Protein AF-A0A8S2ZS36-F1 (afdb_monomer_lite)

Structure (mmCIF, N/CA/C/O backbone):
data_AF-A0A8S2ZS36-F1
#
_entry.id   AF-A0A8S2ZS36-F1
#
loop_
_atom_site.group_PDB
_atom_site.id
_atom_site.type_symbol
_atom_site.label_atom_id
_atom_site.label_alt_id
_atom_site.label_comp_id
_atom_site.label_asym_id
_atom_site.label_entity_id
_atom_site.label_seq_id
_atom_site.pdbx_PDB_ins_code
_atom_site.Cartn_x
_atom_site.Cartn_y
_atom_site.Cartn_z
_atom_site.occupancy
_atom_site.B_iso_or_equiv
_atom_site.auth_seq_id
_atom_site.auth_comp_id
_atom_site.auth_asym_id
_atom_site.auth_atom_id
_atom_site.pdbx_PDB_model_num
ATOM 1 N N . LEU A 1 1 ? -9.353 13.713 13.910 1.00 89.38 1 LEU A N 1
ATOM 2 C CA . LEU A 1 1 ? -10.722 13.555 14.460 1.00 89.38 1 LEU A CA 1
ATOM 3 C C . LEU A 1 1 ? -10.864 12.266 15.263 1.00 89.38 1 LEU A C 1
ATOM 5 O O . LEU A 1 1 ? -11.074 12.385 16.458 1.00 89.38 1 LEU A O 1
ATOM 9 N N . LYS A 1 2 ? -10.659 11.074 14.677 1.00 91.50 2 LYS A N 1
ATOM 10 C CA . LYS A 1 2 ? -10.652 9.797 15.426 1.00 91.50 2 LYS A CA 1
ATOM 11 C C . LYS A 1 2 ? -9.723 9.829 16.646 1.00 91.50 2 LYS A C 1
ATOM 13 O O . LYS A 1 2 ? -10.188 9.653 17.760 1.00 91.50 2 LYS A O 1
ATOM 18 N N . TYR A 1 3 ? -8.454 10.186 16.428 1.00 92.44 3 TYR A N 1
ATOM 19 C CA . TYR A 1 3 ? -7.465 10.333 17.503 1.00 92.44 3 TYR A CA 1
ATOM 20 C C . TYR A 1 3 ? -7.898 11.319 18.602 1.00 92.44 3 TYR A C 1
ATOM 22 O O . TYR A 1 3 ? -7.757 11.022 19.779 1.00 92.44 3 TYR A O 1
ATOM 30 N N . LEU A 1 4 ? -8.471 12.475 18.233 1.00 91.38 4 LEU A N 1
ATOM 31 C CA . LEU A 1 4 ? -8.959 13.463 19.208 1.00 91.38 4 LEU A CA 1
ATOM 32 C C . LEU A 1 4 ? -10.095 12.888 20.067 1.00 91.38 4 LEU A C 1
ATOM 34 O O . LEU A 1 4 ? -10.080 13.025 21.282 1.00 91.38 4 LEU A O 1
ATOM 38 N N . GLN A 1 5 ? -11.032 12.161 19.454 1.00 88.00 5 GLN A N 1
ATOM 39 C CA . GLN A 1 5 ? -12.089 11.475 20.193 1.00 88.00 5 GLN A CA 1
ATOM 40 C C . GLN A 1 5 ? -11.532 10.385 21.120 1.00 88.00 5 GLN A C 1
ATOM 42 O O . GLN A 1 5 ? -11.992 10.258 22.248 1.00 88.00 5 GLN A O 1
ATOM 47 N N . GLU A 1 6 ? -10.532 9.624 20.674 1.00 88.50 6 GLU A N 1
ATOM 48 C CA . GLU A 1 6 ? -9.881 8.591 21.489 1.00 88.50 6 GLU A CA 1
ATOM 49 C C . GLU A 1 6 ? -9.167 9.172 22.718 1.00 88.50 6 GLU A C 1
ATOM 51 O O . GLU A 1 6 ? -9.127 8.516 23.759 1.00 88.50 6 GLU A O 1
ATOM 56 N N . ILE A 1 7 ? -8.621 10.390 22.636 1.00 90.19 7 ILE A N 1
ATOM 57 C CA . ILE A 1 7 ? -7.961 11.032 23.783 1.00 90.19 7 ILE A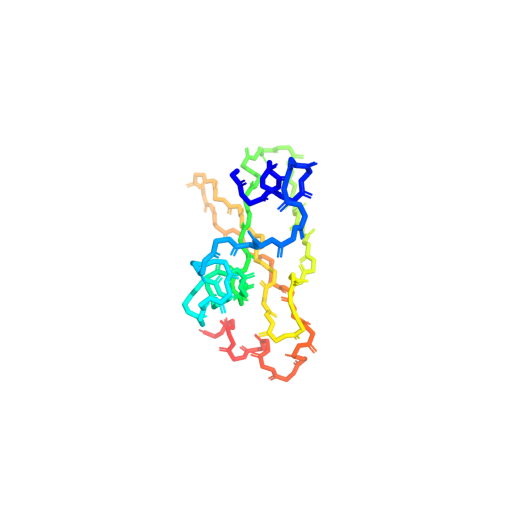 CA 1
ATOM 58 C C . ILE A 1 7 ? -8.932 11.812 24.684 1.00 90.19 7 ILE A C 1
ATOM 60 O O . ILE A 1 7 ? -8.708 11.846 25.890 1.00 90.19 7 ILE A O 1
ATOM 64 N N . GLU A 1 8 ? -10.003 12.400 24.139 1.00 87.06 8 GLU A N 1
ATOM 65 C CA . GLU A 1 8 ? -10.965 13.228 24.889 1.00 87.06 8 GLU A CA 1
ATOM 66 C C . GLU A 1 8 ? -12.134 12.425 25.478 1.00 87.06 8 GLU A C 1
ATOM 68 O O . GLU A 1 8 ? -12.608 12.735 26.569 1.00 87.06 8 GLU A O 1
ATOM 73 N N . ASN A 1 9 ? -12.620 11.399 24.772 1.00 76.50 9 ASN A N 1
ATOM 74 C CA . ASN A 1 9 ? -13.809 10.640 25.153 1.00 76.50 9 ASN A CA 1
ATOM 75 C C . ASN A 1 9 ? -13.672 9.155 24.770 1.00 76.50 9 ASN A C 1
ATOM 77 O O . ASN A 1 9 ? -14.247 8.671 23.790 1.00 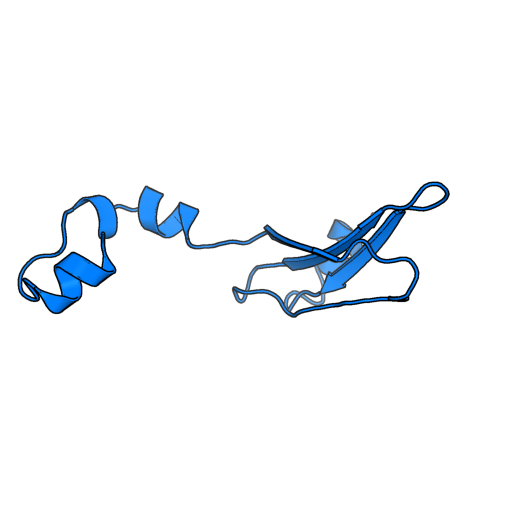76.50 9 ASN A O 1
ATOM 81 N N . ARG A 1 10 ? -12.890 8.428 25.581 1.00 67.44 10 ARG A N 1
ATOM 82 C CA . ARG A 1 10 ? -12.533 7.010 25.378 1.00 67.44 10 ARG A CA 1
ATOM 83 C C . ARG A 1 10 ? -13.723 6.048 25.317 1.00 67.44 10 ARG A C 1
ATOM 85 O O . ARG A 1 10 ? -13.558 4.937 24.824 1.00 67.44 10 ARG A O 1
ATOM 92 N N . GLU A 1 11 ? -14.894 6.433 25.822 1.00 71.06 11 GLU A N 1
ATOM 93 C CA . GLU A 1 11 ? -15.992 5.490 26.071 1.00 71.06 11 GLU A CA 1
ATOM 94 C C . GLU A 1 11 ? -16.915 5.255 24.868 1.00 71.06 11 GLU A C 1
ATOM 96 O O . GLU A 1 11 ? -17.659 4.273 24.854 1.00 71.06 11 GLU A O 1
ATOM 101 N N . LYS A 1 12 ? -16.875 6.099 23.825 1.00 78.50 12 LYS A N 1
ATOM 102 C CA . LYS A 1 12 ? -17.714 5.880 22.637 1.00 78.50 12 LYS A CA 1
ATOM 103 C C . LYS A 1 12 ? -17.103 6.482 21.378 1.00 78.50 12 LYS A C 1
ATOM 105 O O . LYS A 1 12 ? -17.257 7.678 21.144 1.00 78.50 12 LYS A O 1
ATOM 110 N N . LEU A 1 13 ? -16.458 5.657 20.543 1.00 87.94 13 LEU A N 1
ATOM 111 C CA . LEU A 1 13 ? -16.079 6.051 19.179 1.00 87.94 13 LEU A CA 1
ATOM 112 C C . LEU A 1 13 ? -17.327 6.423 18.366 1.00 87.94 13 LEU A C 1
ATOM 114 O O . LEU A 1 13 ? -18.391 5.819 18.513 1.00 87.94 13 LEU A O 1
ATOM 118 N N . HIS A 1 14 ? -17.192 7.407 17.476 1.00 92.12 14 HIS A N 1
ATOM 119 C CA . HIS A 1 14 ? -18.252 7.739 16.533 1.00 92.12 14 HIS A CA 1
ATOM 120 C C . HIS A 1 14 ? -18.521 6.531 15.610 1.00 92.12 14 HIS A C 1
ATOM 122 O O . HIS A 1 14 ? -17.549 5.942 15.128 1.00 92.12 14 HIS A O 1
ATOM 128 N N . PRO A 1 15 ? -19.791 6.181 15.307 1.00 93.56 15 PRO A N 1
ATOM 129 C CA . PRO A 1 15 ? -20.134 4.974 14.540 1.00 93.56 15 PRO A CA 1
ATOM 130 C C . PRO A 1 15 ? -19.397 4.838 13.202 1.00 93.56 15 PRO A C 1
ATOM 132 O O . PRO A 1 15 ? -18.970 3.745 12.841 1.00 93.56 15 PRO A O 1
ATOM 135 N N . ILE A 1 16 ? -19.132 5.968 12.535 1.00 95.00 16 ILE A N 1
ATOM 136 C CA . ILE A 1 16 ? -18.360 6.008 11.282 1.00 95.00 16 ILE A CA 1
ATOM 137 C C . ILE A 1 16 ? -17.027 5.255 11.371 1.00 95.00 16 ILE A C 1
ATOM 139 O O . ILE A 1 16 ? -16.618 4.631 10.406 1.00 95.00 16 ILE A O 1
ATOM 143 N N . TYR A 1 17 ? -16.349 5.280 12.522 1.00 93.19 17 TYR A N 1
ATOM 144 C CA . TYR A 1 17 ? -15.044 4.641 12.687 1.00 93.19 17 TYR A CA 1
ATOM 145 C C . TYR A 1 17 ? -15.130 3.124 12.878 1.00 93.19 17 TYR A C 1
ATOM 147 O O . TYR A 1 17 ? -14.117 2.437 12.748 1.00 93.19 17 TYR A O 1
ATOM 155 N N . THR A 1 18 ? -16.318 2.609 13.199 1.00 92.06 18 THR A N 1
ATOM 156 C CA . THR A 1 18 ? -16.604 1.173 13.300 1.00 92.06 18 THR A CA 1
ATOM 157 C C . THR A 1 18 ? -17.265 0.616 12.043 1.00 92.06 18 THR A C 1
ATOM 159 O O . THR A 1 18 ? -17.273 -0.599 11.860 1.00 92.06 18 THR A O 1
ATOM 162 N N . ASP A 1 19 ? -17.773 1.478 11.160 1.00 96.62 19 ASP A N 1
ATOM 163 C CA . ASP A 1 19 ? -18.455 1.066 9.939 1.00 96.62 19 ASP A CA 1
ATOM 164 C C . ASP A 1 19 ? -17.512 0.347 8.964 1.00 96.62 19 ASP A C 1
ATOM 166 O O . ASP A 1 19 ? -16.349 0.717 8.772 1.00 96.62 19 ASP A O 1
ATOM 170 N N . LYS A 1 20 ? -18.040 -0.676 8.283 1.00 97.69 20 LYS A N 1
ATOM 171 C CA . LYS A 1 20 ? -17.275 -1.500 7.334 1.00 97.69 20 LYS A CA 1
ATOM 172 C C . LYS A 1 20 ? -16.585 -0.680 6.226 1.00 97.69 20 LYS A C 1
ATOM 174 O O . LYS A 1 20 ? -15.405 -0.927 5.997 1.00 97.69 20 LYS A O 1
ATOM 179 N N . PRO A 1 21 ? -17.227 0.314 5.576 1.00 97.94 21 PRO A N 1
ATOM 180 C CA . PRO A 1 21 ? -16.556 1.138 4.568 1.00 97.94 21 PRO A CA 1
ATOM 181 C C . PRO A 1 21 ? -15.354 1.918 5.114 1.00 97.94 21 PRO A C 1
ATOM 183 O O . PRO A 1 21 ? -14.351 2.057 4.418 1.00 97.94 21 PRO A O 1
ATOM 186 N N . TYR A 1 22 ? -15.419 2.388 6.366 1.00 97.25 22 TYR A N 1
ATOM 187 C CA . TYR A 1 22 ? -14.292 3.065 7.007 1.00 97.25 22 TYR A CA 1
ATOM 188 C C . TYR A 1 22 ? -13.131 2.103 7.272 1.00 97.25 22 TYR A C 1
ATOM 190 O O . TYR A 1 22 ? -11.973 2.473 7.120 1.00 97.25 22 TYR A O 1
ATOM 198 N N . GLN A 1 23 ? -13.406 0.849 7.628 1.00 96.62 23 GLN A N 1
ATOM 199 C CA . GLN A 1 23 ? -12.351 -0.161 7.731 1.00 96.62 23 GLN A CA 1
ATOM 200 C C . GLN A 1 23 ? -11.737 -0.452 6.354 1.00 96.62 23 GLN A C 1
ATOM 202 O O . GLN A 1 23 ? -10.518 -0.457 6.220 1.00 96.62 23 GLN A O 1
ATOM 207 N N . SER A 1 24 ? -12.569 -0.608 5.318 1.00 97.25 24 SER A N 1
ATOM 208 C CA . SER A 1 24 ? -12.114 -0.886 3.951 1.00 97.25 24 SER A CA 1
ATOM 209 C C . SER A 1 24 ? -11.240 0.224 3.367 1.00 97.25 24 SER A C 1
ATOM 211 O O . SER A 1 24 ? -10.222 -0.085 2.763 1.00 97.25 24 SER A O 1
ATOM 213 N N . ILE A 1 25 ? -11.581 1.502 3.573 1.00 97.19 25 ILE A N 1
ATOM 214 C CA . ILE A 1 25 ? -10.764 2.612 3.049 1.00 97.19 25 ILE A CA 1
ATOM 215 C C . ILE A 1 25 ? -9.398 2.729 3.749 1.00 97.19 25 ILE A C 1
ATOM 217 O O . ILE A 1 25 ? -8.479 3.316 3.190 1.00 97.19 25 ILE A O 1
ATOM 221 N N . ASN A 1 26 ? -9.251 2.169 4.956 1.00 97.62 26 ASN A N 1
ATOM 222 C CA . ASN A 1 26 ? -7.980 2.129 5.688 1.00 97.62 26 ASN A CA 1
ATOM 223 C C . ASN A 1 26 ? -7.191 0.822 5.467 1.00 97.62 26 ASN A C 1
ATOM 225 O O . ASN A 1 26 ? -6.060 0.709 5.936 1.00 97.62 26 ASN A O 1
ATOM 229 N N . HIS A 1 27 ? -7.760 -0.157 4.755 1.00 98.06 27 HIS A N 1
ATOM 230 C CA . HIS A 1 27 ? -7.069 -1.376 4.329 1.00 98.06 27 HIS A CA 1
ATOM 231 C C . HIS A 1 27 ? -6.466 -1.163 2.937 1.00 98.06 27 HIS A C 1
ATOM 233 O O . HIS A 1 27 ? -7.035 -1.538 1.911 1.00 98.06 27 HIS A O 1
ATOM 239 N N . THR A 1 28 ? -5.324 -0.481 2.895 1.00 98.00 28 THR A N 1
ATOM 240 C CA . THR A 1 28 ? -4.698 -0.024 1.648 1.00 98.00 28 THR A CA 1
ATOM 241 C C . THR A 1 28 ? -3.953 -1.160 0.939 1.00 98.00 28 THR A C 1
ATOM 243 O O . THR A 1 28 ? -2.748 -1.327 1.117 1.00 98.00 28 THR A O 1
ATOM 246 N N . ILE A 1 29 ? -4.666 -1.921 0.100 1.00 97.19 29 ILE A N 1
ATOM 247 C CA . ILE A 1 29 ? -4.088 -2.987 -0.746 1.00 97.19 29 ILE A CA 1
ATOM 248 C C . ILE A 1 29 ? -3.045 -2.419 -1.716 1.00 97.19 29 ILE A C 1
ATOM 250 O O . ILE A 1 29 ? -2.009 -3.036 -1.932 1.00 97.19 29 ILE A O 1
ATOM 254 N N . LEU A 1 30 ? -3.288 -1.235 -2.284 1.00 96.94 30 LEU A N 1
ATOM 255 C CA . LEU A 1 30 ? -2.357 -0.556 -3.189 1.00 96.94 30 LEU A CA 1
ATOM 256 C C . LEU A 1 30 ? -1.759 0.660 -2.485 1.00 96.94 30 LEU A C 1
ATOM 258 O O . LEU A 1 30 ? -2.334 1.747 -2.511 1.00 96.94 30 LEU A O 1
ATOM 262 N N . SER A 1 31 ? -0.612 0.479 -1.834 1.00 97.81 31 SER A N 1
ATOM 263 C CA . SER A 1 31 ? 0.097 1.584 -1.191 1.00 97.81 31 SER A CA 1
ATOM 264 C C . SER A 1 31 ? 1.149 2.125 -2.144 1.00 97.81 31 SER A C 1
ATOM 266 O O . SER A 1 31 ? 2.074 1.403 -2.504 1.00 97.81 31 SER A O 1
ATOM 268 N N . THR A 1 32 ? 1.028 3.394 -2.541 1.00 97.12 32 THR A N 1
ATOM 269 C CA . THR A 1 32 ? 1.926 4.027 -3.518 1.00 97.12 32 THR A CA 1
ATOM 270 C C . THR A 1 32 ? 2.711 5.179 -2.905 1.00 97.12 32 THR A C 1
ATOM 272 O O . THR A 1 32 ? 2.146 5.969 -2.148 1.00 97.12 32 THR A O 1
ATOM 275 N N . SER A 1 33 ? 3.970 5.354 -3.299 1.00 95.19 33 SER A N 1
ATOM 276 C CA . SER A 1 33 ? 4.697 6.606 -3.072 1.00 95.19 33 SER A CA 1
ATOM 277 C C . SER A 1 33 ? 5.635 6.924 -4.233 1.00 95.19 33 SER A C 1
ATOM 279 O O . SER A 1 33 ? 6.042 6.038 -4.985 1.00 95.19 33 SER A O 1
ATOM 281 N N . THR A 1 34 ? 5.966 8.204 -4.381 1.00 93.62 34 THR A N 1
ATOM 282 C CA . THR A 1 34 ? 6.954 8.667 -5.352 1.00 93.62 34 THR A CA 1
ATOM 283 C C . THR A 1 34 ? 7.998 9.524 -4.677 1.00 93.62 34 THR A C 1
ATOM 285 O O . THR A 1 34 ? 7.709 10.251 -3.724 1.00 93.62 34 THR A O 1
ATOM 288 N N . VAL A 1 35 ? 9.217 9.439 -5.196 1.00 82.50 35 VAL A N 1
ATOM 289 C CA . VAL A 1 35 ? 10.310 10.329 -4.836 1.00 82.50 35 VAL A CA 1
ATOM 290 C C . VAL A 1 35 ? 10.955 10.810 -6.131 1.00 82.50 35 VAL A C 1
ATOM 292 O O . VAL A 1 35 ? 11.897 10.211 -6.640 1.00 82.50 35 VAL A O 1
ATOM 295 N N . ALA A 1 36 ? 10.409 11.888 -6.691 1.00 80.06 36 ALA A N 1
ATOM 296 C CA . ALA A 1 36 ? 10.900 12.480 -7.929 1.00 80.06 36 ALA A CA 1
ATOM 297 C C . ALA A 1 36 ? 12.165 13.310 -7.657 1.00 80.06 36 ALA A C 1
ATOM 299 O O . ALA A 1 36 ? 12.098 14.465 -7.236 1.00 80.06 36 ALA A O 1
ATOM 300 N N . SER A 1 37 ? 13.336 12.708 -7.865 1.00 83.56 37 SER A N 1
ATOM 301 C CA . SER A 1 37 ? 14.626 13.392 -7.769 1.00 83.56 37 SER A CA 1
ATOM 302 C C . SER A 1 37 ? 15.645 12.758 -8.706 1.00 83.56 37 SER A C 1
ATOM 304 O O . SER A 1 37 ? 15.854 11.549 -8.665 1.00 83.56 37 SER A O 1
ATOM 306 N N . LYS A 1 38 ? 16.371 13.590 -9.465 1.00 80.94 38 LYS A N 1
ATOM 307 C CA . LYS A 1 38 ? 17.482 13.153 -10.335 1.00 80.94 38 LYS A CA 1
ATOM 308 C C . LYS A 1 38 ? 18.682 12.599 -9.549 1.00 80.94 38 LYS A C 1
ATOM 310 O O . LYS A 1 38 ? 19.642 12.118 -10.139 1.00 80.94 38 LYS A O 1
ATOM 315 N N . HIS A 1 39 ? 18.652 12.693 -8.220 1.00 87.31 39 HIS A N 1
ATOM 316 C CA . HIS A 1 39 ? 19.702 12.192 -7.331 1.00 87.31 39 HIS A CA 1
ATOM 317 C C . HIS A 1 39 ? 19.345 10.857 -6.670 1.00 87.31 39 HIS A C 1
ATOM 319 O O . HIS A 1 39 ? 20.140 10.335 -5.891 1.00 87.31 39 HIS A O 1
ATOM 325 N N . ILE A 1 40 ? 18.158 10.312 -6.946 1.00 84.94 40 ILE A N 1
ATOM 326 C CA . ILE A 1 40 ? 17.677 9.064 -6.358 1.00 84.94 40 ILE A CA 1
ATOM 327 C C . ILE A 1 40 ? 17.482 8.059 -7.487 1.00 84.94 40 ILE A C 1
ATOM 329 O O . ILE A 1 40 ? 16.617 8.229 -8.335 1.00 84.94 40 ILE A O 1
ATOM 333 N N . ALA A 1 41 ? 18.310 7.014 -7.494 1.00 83.88 41 ALA A N 1
ATOM 334 C CA . ALA A 1 41 ? 18.282 5.991 -8.537 1.00 83.88 41 ALA A CA 1
ATOM 335 C C . ALA A 1 41 ? 17.118 5.000 -8.366 1.00 83.88 41 ALA A C 1
ATOM 337 O O . ALA A 1 41 ? 16.556 4.526 -9.347 1.00 83.88 41 ALA A O 1
ATOM 338 N N . ALA A 1 42 ? 16.770 4.673 -7.120 1.00 85.56 42 ALA A N 1
ATOM 339 C CA . ALA A 1 42 ? 15.649 3.809 -6.775 1.00 85.56 42 ALA A CA 1
ATOM 340 C C . ALA A 1 42 ? 15.235 4.039 -5.316 1.00 85.56 42 ALA A C 1
ATOM 342 O O . ALA A 1 42 ? 16.047 4.436 -4.478 1.00 85.56 42 ALA A O 1
ATOM 343 N N . GLY A 1 43 ? 13.975 3.745 -5.010 1.00 89.44 43 GLY A N 1
ATOM 344 C CA . GLY A 1 43 ? 13.428 3.708 -3.659 1.00 89.44 43 GLY A CA 1
ATOM 345 C C . GLY A 1 43 ? 12.379 2.606 -3.565 1.00 89.44 43 GLY A C 1
ATOM 346 O O . GLY A 1 43 ? 11.819 2.197 -4.579 1.00 89.44 43 GLY A O 1
ATOM 347 N N . GLY A 1 44 ? 12.129 2.104 -2.360 1.00 93.12 44 GLY A N 1
ATOM 348 C CA . GLY A 1 44 ? 11.190 1.010 -2.149 1.00 93.12 44 GLY A CA 1
ATOM 349 C C . GLY A 1 44 ? 10.735 0.916 -0.701 1.00 93.12 44 GLY A C 1
ATOM 350 O O . GLY A 1 44 ? 11.418 1.374 0.214 1.00 93.12 44 GLY A O 1
ATOM 351 N N . PHE A 1 45 ? 9.565 0.323 -0.508 1.00 96.69 45 PHE A N 1
ATOM 352 C CA . PHE A 1 45 ? 8.979 0.027 0.794 1.00 96.69 45 PHE A CA 1
ATOM 353 C C . PHE A 1 45 ? 8.142 -1.251 0.673 1.00 96.69 45 PHE A C 1
ATOM 355 O O . PHE A 1 45 ? 7.724 -1.616 -0.427 1.00 96.69 45 PHE A O 1
ATOM 362 N N . GLY A 1 46 ? 7.944 -1.959 1.787 1.00 96.25 46 GLY A N 1
ATOM 363 C CA . GLY A 1 46 ? 7.090 -3.149 1.835 1.00 96.25 46 GLY A CA 1
ATOM 364 C C . GLY A 1 46 ? 5.595 -2.801 1.789 1.00 96.25 46 GLY A C 1
ATOM 365 O O . GLY A 1 46 ? 5.232 -1.648 2.028 1.00 96.25 46 GLY A O 1
ATOM 366 N N . PRO A 1 47 ? 4.705 -3.774 1.542 1.00 97.38 47 PRO A N 1
ATOM 367 C CA . PRO A 1 47 ? 3.265 -3.568 1.679 1.00 97.38 47 PRO A CA 1
ATOM 368 C C . PRO A 1 47 ? 2.874 -3.116 3.093 1.00 97.38 47 PRO A C 1
ATOM 370 O O . PRO A 1 47 ? 3.483 -3.537 4.077 1.00 97.38 47 PRO A O 1
ATOM 373 N N . VAL A 1 48 ? 1.815 -2.308 3.199 1.00 97.88 48 VAL A N 1
ATOM 374 C CA . VAL A 1 48 ? 1.256 -1.846 4.490 1.00 97.88 48 VAL A CA 1
ATOM 375 C C . VAL A 1 48 ? 0.218 -2.807 5.085 1.00 97.88 48 VAL A C 1
ATOM 377 O O . VAL A 1 48 ? -0.192 -2.640 6.231 1.00 97.88 48 VAL A O 1
ATOM 380 N N . VAL A 1 49 ? -0.189 -3.820 4.314 1.00 97.44 49 VAL A N 1
ATOM 381 C CA . VAL A 1 49 ? -1.084 -4.918 4.709 1.00 97.44 49 VAL A CA 1
ATOM 382 C C . VAL A 1 49 ? -0.578 -6.237 4.110 1.00 97.44 49 VAL A C 1
ATOM 384 O O . VAL A 1 49 ? 0.142 -6.233 3.111 1.00 97.44 49 VAL A O 1
ATOM 387 N N . ASN A 1 50 ? -0.936 -7.371 4.717 1.00 96.38 50 ASN A N 1
ATOM 388 C CA . ASN A 1 50 ? -0.407 -8.693 4.340 1.00 96.38 50 ASN A CA 1
ATOM 389 C C . ASN A 1 50 ? -0.796 -9.137 2.919 1.00 96.38 50 ASN A C 1
ATOM 391 O O . ASN A 1 50 ? -0.047 -9.859 2.271 1.00 96.38 50 ASN A O 1
ATOM 395 N N . ASP A 1 51 ? -1.961 -8.709 2.447 1.00 96.06 51 ASP A N 1
ATOM 396 C CA . ASP A 1 51 ? -2.547 -9.002 1.138 1.00 96.06 51 ASP A CA 1
ATOM 397 C C . ASP A 1 51 ? -2.360 -7.848 0.136 1.00 96.06 51 ASP A C 1
ATOM 399 O O . ASP A 1 51 ? -3.122 -7.716 -0.818 1.00 96.06 51 ASP A O 1
ATOM 403 N N . GLY A 1 52 ? -1.369 -6.983 0.371 1.00 96.44 52 GLY A N 1
ATOM 404 C CA . GLY A 1 52 ? -1.158 -5.762 -0.401 1.00 96.44 52 GLY A CA 1
ATOM 405 C C . GLY A 1 52 ? 0.122 -5.725 -1.233 1.00 96.44 52 GLY A C 1
ATOM 406 O O . GLY A 1 52 ? 0.945 -6.648 -1.252 1.00 96.44 52 GLY A O 1
ATOM 407 N N . TYR A 1 53 ? 0.297 -4.574 -1.875 1.00 97.44 53 TYR A N 1
ATOM 408 C CA . TYR A 1 53 ? 1.439 -4.193 -2.688 1.00 97.44 53 TYR A CA 1
ATOM 409 C C . TYR A 1 53 ? 2.024 -2.869 -2.184 1.00 97.44 53 TYR A C 1
ATOM 411 O O . TYR A 1 53 ? 1.294 -1.906 -1.924 1.00 97.44 53 TYR A O 1
ATOM 419 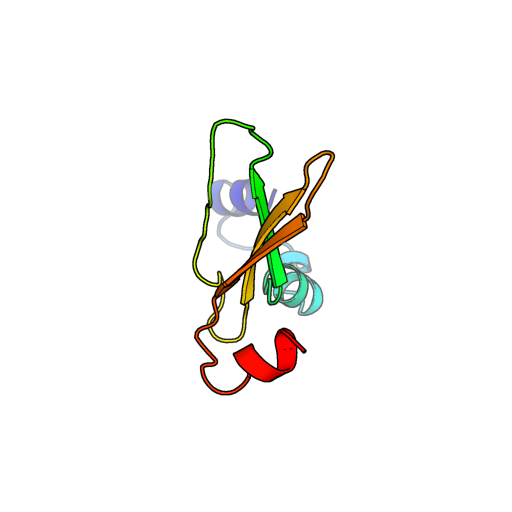N N . GLY A 1 54 ? 3.349 -2.818 -2.062 1.00 97.19 54 GLY A N 1
ATOM 420 C CA . GLY A 1 54 ? 4.100 -1.575 -1.911 1.00 97.19 54 GLY A CA 1
ATOM 421 C C . GLY A 1 54 ? 4.636 -1.148 -3.270 1.00 97.19 54 GLY A C 1
ATOM 422 O O . GLY A 1 54 ? 5.424 -1.875 -3.866 1.00 97.19 54 GLY A O 1
ATOM 423 N N . ILE A 1 55 ? 4.196 0.002 -3.778 1.00 96.38 55 ILE A N 1
ATOM 424 C CA . ILE A 1 55 ? 4.513 0.479 -5.129 1.00 96.38 55 ILE A CA 1
ATOM 425 C C . ILE A 1 55 ? 5.274 1.797 -5.015 1.00 96.38 55 ILE A C 1
ATOM 427 O O . ILE A 1 55 ? 4.699 2.852 -4.735 1.00 96.38 55 ILE A O 1
ATOM 431 N N . ALA A 1 56 ? 6.581 1.745 -5.236 1.00 95.94 56 ALA A N 1
ATOM 432 C CA . ALA A 1 56 ? 7.392 2.937 -5.413 1.00 95.94 56 ALA A CA 1
ATOM 433 C C . ALA A 1 56 ? 7.532 3.232 -6.907 1.00 95.94 56 ALA A C 1
ATOM 435 O O . ALA A 1 56 ? 7.848 2.334 -7.688 1.00 95.94 56 ALA A O 1
ATOM 436 N N . TYR A 1 57 ? 7.298 4.482 -7.303 1.00 93.56 57 TYR A N 1
ATOM 437 C CA . TYR A 1 57 ? 7.440 4.900 -8.694 1.00 93.56 57 TYR A CA 1
ATOM 438 C C . TYR A 1 57 ? 8.263 6.177 -8.838 1.00 93.56 57 TYR A C 1
ATOM 440 O O . TYR A 1 57 ? 8.205 7.087 -8.003 1.00 93.56 57 TYR A O 1
ATOM 448 N N . LEU A 1 58 ? 9.016 6.246 -9.929 1.00 91.94 58 LEU A N 1
ATOM 449 C CA . LEU A 1 58 ? 9.785 7.410 -10.346 1.00 91.94 58 LEU A CA 1
ATOM 450 C C . LEU A 1 58 ? 9.419 7.715 -11.790 1.00 91.94 58 LEU A C 1
ATOM 452 O O . LEU A 1 58 ? 9.505 6.842 -12.644 1.00 91.94 58 LEU A O 1
ATOM 456 N N . ILE A 1 59 ? 9.003 8.947 -12.045 1.00 90.38 59 ILE A N 1
ATOM 457 C CA . ILE A 1 59 ? 8.729 9.440 -13.391 1.00 90.38 59 ILE A CA 1
ATOM 458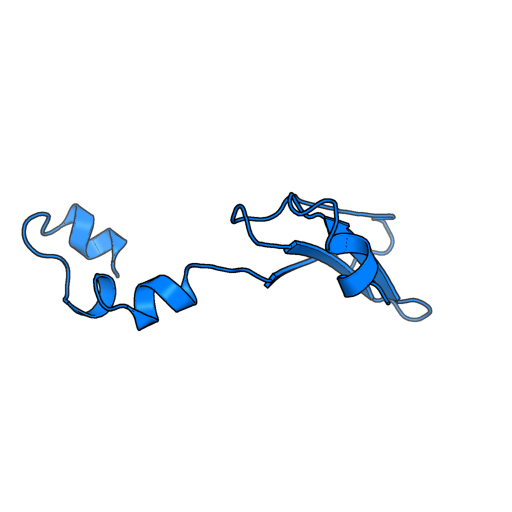 C C . ILE A 1 59 ? 9.655 10.629 -13.602 1.00 90.38 59 ILE A C 1
ATOM 460 O O . ILE A 1 59 ? 9.657 11.557 -12.788 1.00 90.38 59 ILE A O 1
ATOM 464 N N . ASP A 1 60 ? 10.445 10.581 -14.664 1.00 86.38 60 ASP A N 1
ATOM 465 C CA . ASP A 1 60 ? 11.214 11.715 -15.158 1.00 86.38 60 ASP A CA 1
ATOM 466 C C . ASP A 1 60 ? 10.893 11.967 -16.640 1.00 86.38 60 ASP A C 1
ATOM 468 O O . ASP A 1 60 ? 9.926 11.423 -17.177 1.00 86.38 60 ASP A O 1
ATOM 472 N N . ASP A 1 61 ? 11.656 12.860 -17.268 1.00 89.06 61 ASP A N 1
ATOM 473 C CA . ASP A 1 61 ? 11.415 13.296 -18.644 1.00 89.06 61 ASP A CA 1
ATOM 474 C C . ASP A 1 61 ? 11.553 12.143 -19.665 1.00 89.06 61 ASP A C 1
ATOM 476 O O . ASP A 1 61 ? 10.900 12.173 -20.708 1.00 89.06 61 ASP A O 1
ATOM 480 N N . ASP A 1 62 ? 12.363 11.123 -19.358 1.00 89.00 62 ASP A N 1
ATOM 481 C CA . ASP A 1 62 ? 12.785 10.081 -20.302 1.00 89.00 62 ASP A CA 1
ATOM 482 C C . ASP A 1 62 ? 12.293 8.673 -19.915 1.00 89.00 62 ASP A C 1
ATOM 484 O O . ASP A 1 62 ? 12.243 7.776 -20.762 1.00 89.00 62 ASP A O 1
ATOM 488 N N . GLN A 1 63 ? 11.932 8.445 -18.649 1.00 85.31 63 GLN A N 1
ATOM 489 C CA . GLN A 1 63 ? 11.597 7.119 -18.134 1.00 85.31 63 GLN A CA 1
ATOM 490 C C . GLN A 1 63 ? 10.554 7.122 -17.006 1.00 85.31 63 GLN A C 1
ATOM 492 O O . GLN A 1 63 ? 10.366 8.078 -16.251 1.00 85.31 63 GLN A O 1
ATOM 497 N N . CYS A 1 64 ? 9.902 5.967 -16.860 1.00 89.62 64 CYS A N 1
ATOM 498 C CA . CYS A 1 64 ? 9.069 5.618 -15.717 1.00 89.62 64 CYS A CA 1
ATOM 499 C C . CYS A 1 64 ? 9.611 4.326 -15.094 1.00 89.62 64 CYS A C 1
ATOM 501 O O . CYS A 1 64 ? 9.601 3.270 -15.727 1.00 89.62 64 CYS A O 1
ATOM 503 N N . GLY A 1 65 ? 10.113 4.419 -13.867 1.00 89.62 65 GLY A N 1
ATOM 504 C CA . GLY A 1 65 ? 10.586 3.291 -13.075 1.00 89.62 65 GLY A CA 1
ATOM 505 C C . GLY A 1 65 ? 9.547 2.869 -12.042 1.00 89.62 65 GLY A C 1
ATOM 506 O O . GLY A 1 65 ? 8.961 3.714 -11.364 1.00 89.62 65 GLY A O 1
ATOM 507 N N . LEU A 1 66 ? 9.361 1.558 -11.887 1.00 92.81 66 LEU A N 1
ATOM 508 C CA . LEU A 1 66 ? 8.486 0.962 -10.879 1.00 92.81 66 LEU A CA 1
ATOM 509 C C . LEU A 1 66 ? 9.261 -0.061 -10.044 1.00 92.81 66 LEU A C 1
ATOM 511 O O . LEU A 1 66 ? 9.957 -0.917 -10.587 1.00 92.81 66 LEU A O 1
ATOM 515 N N . LEU A 1 67 ? 9.087 -0.008 -8.726 1.00 93.75 67 LEU A N 1
ATOM 516 C CA . LEU A 1 67 ? 9.506 -1.050 -7.797 1.00 93.75 67 LEU A CA 1
ATOM 517 C C . LEU A 1 67 ? 8.277 -1.499 -7.013 1.00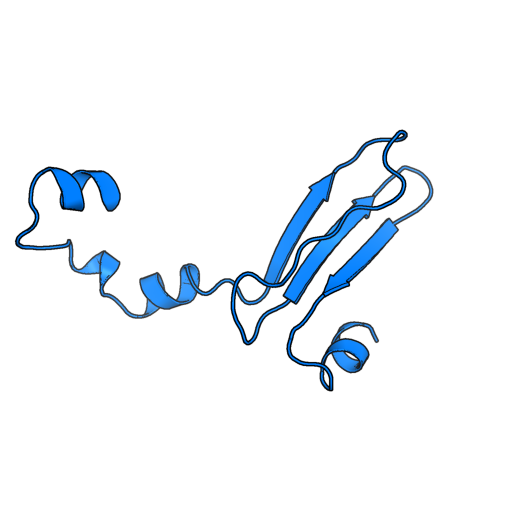 93.75 67 LEU A C 1
ATOM 519 O O . LEU A 1 67 ? 7.697 -0.721 -6.252 1.00 93.75 67 LEU A O 1
ATOM 523 N N . VAL A 1 68 ? 7.890 -2.760 -7.209 1.00 95.50 68 VAL A N 1
ATOM 524 C CA . VAL A 1 68 ? 6.726 -3.359 -6.552 1.00 95.50 68 VAL A CA 1
ATOM 525 C C . VAL A 1 68 ? 7.174 -4.456 -5.600 1.00 95.50 68 VAL A C 1
ATOM 527 O O . VAL A 1 68 ? 7.919 -5.360 -5.973 1.00 95.50 68 VAL A O 1
ATOM 530 N N . THR A 1 69 ? 6.706 -4.373 -4.360 1.00 96.00 69 THR A N 1
ATOM 531 C CA . THR A 1 69 ? 6.894 -5.390 -3.327 1.00 96.00 69 THR A CA 1
ATOM 532 C C . THR A 1 69 ? 5.553 -6.023 -2.974 1.00 96.00 69 THR A C 1
ATOM 534 O O . THR A 1 69 ? 4.512 -5.366 -3.005 1.00 96.00 69 THR A O 1
ATOM 537 N N . SER A 1 70 ? 5.564 -7.307 -2.619 1.00 96.31 70 SER A N 1
ATOM 538 C CA . SER A 1 70 ? 4.404 -8.000 -2.060 1.00 96.31 70 SER A CA 1
ATOM 539 C C . SER A 1 70 ? 4.856 -9.131 -1.140 1.00 96.31 70 SER A C 1
ATOM 541 O O . SER A 1 70 ? 5.911 -9.722 -1.363 1.00 96.31 70 SER A O 1
ATOM 543 N N . TYR A 1 71 ? 4.045 -9.453 -0.131 1.00 94.81 71 TYR A N 1
ATOM 544 C CA . TYR A 1 71 ? 4.172 -10.713 0.610 1.00 94.81 71 TYR A CA 1
ATOM 545 C C . TYR A 1 71 ? 3.488 -11.882 -0.130 1.00 94.81 71 TYR A C 1
ATOM 547 O O . TYR A 1 71 ? 3.694 -13.044 0.219 1.00 94.81 71 TYR A O 1
ATOM 555 N N . LEU A 1 72 ? 2.700 -11.594 -1.175 1.00 88.31 72 LEU A N 1
ATOM 556 C CA . LEU A 1 72 ? 2.022 -12.568 -2.033 1.00 88.31 72 LEU A CA 1
ATOM 557 C C . LEU A 1 72 ? 2.951 -13.013 -3.172 1.00 88.31 72 LEU A C 1
ATOM 559 O O . LEU A 1 72 ? 2.789 -12.628 -4.329 1.00 88.31 72 LEU A O 1
ATOM 563 N N . GLU A 1 73 ? 3.944 -13.835 -2.837 1.00 75.75 73 GLU A N 1
ATOM 564 C CA . GLU A 1 73 ? 5.059 -14.204 -3.728 1.00 75.75 73 GLU A CA 1
ATOM 565 C C . GLU A 1 73 ? 4.615 -14.758 -5.101 1.00 75.75 73 GLU A C 1
ATOM 567 O O . GLU A 1 73 ? 5.253 -14.496 -6.118 1.00 75.75 73 GLU A O 1
ATOM 572 N N . LYS A 1 74 ? 3.481 -15.472 -5.159 1.00 78.12 74 LYS A N 1
ATOM 573 C CA . LYS A 1 74 ? 2.944 -16.065 -6.399 1.00 78.12 74 LYS A CA 1
ATOM 574 C C . LYS A 1 74 ? 2.154 -15.092 -7.281 1.00 78.12 74 LYS A C 1
ATOM 576 O O . LYS A 1 74 ? 2.027 -15.346 -8.473 1.00 78.12 74 LYS A O 1
ATOM 581 N N . GLU A 1 75 ? 1.634 -14.005 -6.715 1.00 81.75 75 GLU A N 1
ATOM 582 C CA . GLU A 1 75 ? 0.750 -13.061 -7.418 1.00 81.75 75 GLU A CA 1
ATOM 583 C C . GLU A 1 75 ? 1.504 -11.849 -7.974 1.00 81.75 75 GLU A C 1
ATOM 585 O O . GLU A 1 75 ? 1.018 -11.164 -8.874 1.00 81.75 75 GLU A O 1
ATOM 590 N N . LEU A 1 76 ? 2.709 -11.580 -7.462 1.00 85.31 76 LEU A N 1
ATOM 591 C CA . LEU A 1 76 ? 3.521 -10.445 -7.892 1.00 85.31 76 LEU A CA 1
ATOM 592 C C . LEU A 1 76 ? 3.859 -10.467 -9.399 1.00 85.31 76 LEU A C 1
ATOM 594 O O . LEU A 1 76 ? 3.737 -9.416 -10.025 1.00 85.31 76 LEU A O 1
ATOM 598 N N . PRO A 1 77 ? 4.210 -11.612 -10.025 1.00 86.94 77 PRO A N 1
ATOM 599 C CA . PRO A 1 77 ? 4.438 -11.650 -11.469 1.00 86.94 77 PRO A CA 1
ATOM 600 C C . PRO A 1 77 ? 3.192 -11.299 -12.290 1.00 86.94 77 PRO A C 1
ATOM 602 O O . PRO A 1 77 ? 3.315 -10.599 -13.287 1.00 86.94 77 PRO A O 1
ATOM 605 N N . ASN A 1 78 ? 2.002 -11.742 -11.865 1.00 88.81 78 ASN A N 1
ATOM 606 C CA . ASN A 1 78 ? 0.743 -11.450 -12.561 1.00 88.81 78 ASN A CA 1
ATOM 607 C C . ASN A 1 78 ? 0.382 -9.963 -12.484 1.00 88.81 78 ASN A C 1
ATOM 609 O O . ASN A 1 78 ? -0.173 -9.417 -13.428 1.00 88.81 78 ASN A O 1
ATOM 613 N N . PHE A 1 79 ? 0.702 -9.309 -11.366 1.00 88.50 79 PHE A N 1
ATOM 614 C CA . PHE A 1 79 ? 0.476 -7.874 -11.193 1.00 88.50 79 PHE A CA 1
ATOM 615 C C . PHE A 1 79 ? 1.363 -7.012 -12.109 1.00 88.50 79 PHE A C 1
ATOM 617 O O . PHE A 1 79 ? 0.990 -5.893 -12.444 1.00 88.50 79 PHE A O 1
ATOM 624 N N . MET A 1 80 ? 2.538 -7.522 -12.495 1.00 84.75 80 MET A N 1
ATOM 625 C CA . MET A 1 80 ? 3.544 -6.799 -13.283 1.00 84.75 80 MET A CA 1
ATOM 626 C C . MET A 1 80 ? 3.491 -7.084 -14.797 1.00 84.75 80 MET A C 1
ATOM 628 O O . MET A 1 80 ? 4.328 -6.540 -15.520 1.00 84.75 80 MET A O 1
ATOM 632 N N . GLN A 1 81 ? 2.576 -7.943 -15.266 1.00 76.62 81 GLN A N 1
ATOM 633 C CA . GLN A 1 81 ? 2.348 -8.234 -16.695 1.00 76.62 81 GLN A CA 1
ATOM 634 C C . GLN A 1 81 ? 1.504 -7.154 -17.373 1.00 76.62 81 GLN A C 1
ATOM 636 O O . GLN A 1 81 ? 1.819 -6.848 -18.545 1.00 76.62 81 GLN A O 1
#

Radius of gyration: 17.69 Å; chains: 1; bounding box: 40×30×46 Å

InterPro domains:
  IPR000542 Acyltransferase ChoActase/COT/CPT [PTHR22589] (4-73)
  IPR023213 Chloramphenicol acetyltransferase-like domain superfamily [G3DSA:3.30.559.10] (1-80)
  IPR0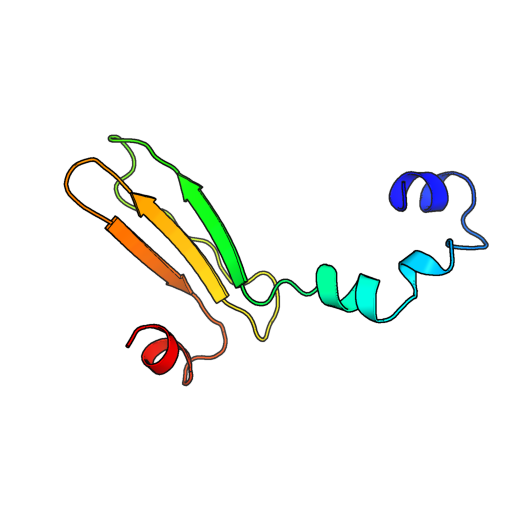39551 Choline/Carnitine o-acyltransferase, domain 1 and 2 [PF00755] (7-72)

pLDDT: mean 90.61, std 6.89, range [67.44, 98.06]

Secondary structure (DSSP, 8-state):
-HHHHHHH-TT---GGGTSHHHHHHHS-SEEEEE---TT-S------SSTT-EEEEEEE-SS-EEEEEEES-TTTHHHHT-

Foldseek 3Di:
DQVVCCVPPVPDGDVCCVDPVVVVVVQCQEAEDEDEDPVDPDDWDADPDQNHKTWYWYDDPPDIDIDIHHNPVVCVVVVVD

Organism: NCBI:txid392030

Sequence (81 aa):
LKYLQEIENREKLHPIYTDKPYQSINHTILSTSTVASKHIAAGGFGPVVNDGYGIAYLIDDDQCGLLVTSYLEKELPNFMQ